Protein AF-A0A502KWU4-F1 (afdb_monomer)

Foldseek 3Di:
DDKDFDDDPVNVVVLVVVLVVVCVVVVNLSVLLSLLVVLQVRQQRMWDQDPVRDTWGKHFPDDSCPPVVLSVVLVVVCVVVVNPSVVVSSVVSNVVRVVRIDTD

Radius of gyration: 15.29 Å; Cα contacts (8 Å, |Δi|>4): 118; chains: 1; bounding box: 34×22×46 Å

Sequence (104 aa):
MRIQADVATIDILGHIILWFILVLITFGIAAFFFPYSFSKFILNRSQVIDEHGNPRQMVCHTDIFGNIGHVIIWMIISILTLGLGYAFYFYKVWNYSLNNTSVE

Structure (mmCIF, N/CA/C/O backbone):
data_AF-A0A502KWU4-F1
#
_entry.id   AF-A0A502KWU4-F1
#
loop_
_atom_site.group_PDB
_atom_site.id
_atom_site.type_symbol
_atom_site.label_atom_id
_atom_site.label_alt_id
_atom_site.label_comp_id
_atom_site.label_asym_id
_atom_site.label_entity_id
_atom_site.label_seq_id
_atom_site.pdbx_PDB_ins_code
_atom_site.Cartn_x
_atom_site.Cartn_y
_atom_site.Cartn_z
_atom_site.occupancy
_atom_site.B_iso_or_equiv
_atom_site.auth_seq_id
_atom_site.auth_comp_id
_atom_site.auth_asym_id
_atom_site.auth_atom_id
_atom_site.pdbx_PDB_model_num
ATOM 1 N N . MET A 1 1 ? 2.782 -8.567 -25.149 1.00 88.00 1 MET A N 1
ATOM 2 C CA . MET A 1 1 ? 3.273 -7.841 -23.952 1.00 88.00 1 MET A CA 1
ATOM 3 C C . MET A 1 1 ? 3.068 -8.696 -22.709 1.00 88.00 1 MET A C 1
ATOM 5 O O . MET A 1 1 ? 2.135 -9.493 -22.692 1.00 88.00 1 MET A O 1
ATOM 9 N N . ARG A 1 2 ? 3.911 -8.550 -21.682 1.00 92.69 2 ARG A N 1
ATOM 10 C CA . ARG A 1 2 ? 3.744 -9.224 -20.377 1.00 92.69 2 ARG A CA 1
ATOM 11 C C . ARG A 1 2 ? 4.145 -8.301 -19.231 1.00 92.69 2 ARG A C 1
ATOM 13 O O . ARG A 1 2 ? 4.977 -7.427 -19.432 1.00 92.69 2 ARG A O 1
ATOM 20 N N . ILE A 1 3 ? 3.598 -8.526 -18.041 1.00 94.38 3 ILE A N 1
ATOM 21 C CA . ILE A 1 3 ? 4.034 -7.842 -16.817 1.00 94.38 3 ILE A CA 1
ATOM 22 C C . ILE A 1 3 ? 5.092 -8.710 -16.138 1.00 94.38 3 ILE A C 1
ATOM 24 O O . ILE A 1 3 ? 4.910 -9.919 -15.995 1.00 94.38 3 ILE A O 1
ATOM 28 N N . GLN A 1 4 ? 6.194 -8.095 -15.730 1.00 94.75 4 GLN A N 1
ATOM 29 C CA . GLN A 1 4 ? 7.238 -8.717 -14.931 1.00 94.75 4 GLN A CA 1
ATOM 30 C C . GLN A 1 4 ? 7.438 -7.882 -13.668 1.00 94.75 4 GLN A C 1
ATOM 32 O O . GLN A 1 4 ? 7.621 -6.675 -13.757 1.00 94.75 4 GLN A O 1
ATOM 37 N N . ALA A 1 5 ? 7.407 -8.521 -12.503 1.00 93.38 5 ALA A N 1
ATOM 38 C CA . ALA A 1 5 ? 7.704 -7.883 -11.226 1.00 93.38 5 ALA A CA 1
ATOM 39 C C . ALA A 1 5 ? 9.050 -8.394 -10.712 1.00 93.38 5 ALA A C 1
ATOM 41 O O . ALA A 1 5 ? 9.268 -9.607 -10.690 1.00 93.38 5 ALA A O 1
ATOM 42 N N . ASP A 1 6 ? 9.930 -7.480 -10.312 1.00 89.94 6 ASP A N 1
ATOM 43 C CA . ASP A 1 6 ? 11.191 -7.813 -9.651 1.00 89.94 6 ASP A CA 1
ATOM 44 C C . ASP A 1 6 ? 11.144 -7.296 -8.214 1.00 89.94 6 ASP A C 1
ATOM 46 O O . ASP A 1 6 ? 11.336 -6.113 -7.931 1.00 89.94 6 ASP A O 1
ATOM 50 N N . VAL A 1 7 ? 10.766 -8.190 -7.302 1.00 93.50 7 VAL A N 1
ATOM 51 C CA . VAL A 1 7 ? 10.581 -7.868 -5.890 1.00 93.50 7 VAL A CA 1
ATOM 52 C C . VAL A 1 7 ? 11.445 -8.814 -5.074 1.00 93.50 7 VAL A C 1
ATOM 54 O O . VAL A 1 7 ? 11.111 -9.986 -4.892 1.00 93.50 7 VAL A O 1
ATOM 57 N N . ALA A 1 8 ? 12.562 -8.299 -4.568 1.00 94.81 8 ALA A N 1
ATOM 58 C CA . ALA A 1 8 ? 13.477 -9.080 -3.755 1.00 94.81 8 ALA A CA 1
ATOM 59 C C . ALA A 1 8 ? 12.821 -9.492 -2.427 1.00 94.81 8 ALA A C 1
ATOM 61 O O . ALA A 1 8 ? 12.167 -8.688 -1.760 1.00 94.81 8 ALA A O 1
ATOM 62 N N . THR A 1 9 ? 13.058 -10.730 -1.984 1.00 95.25 9 THR A N 1
ATOM 63 C CA . THR A 1 9 ? 12.512 -11.256 -0.718 1.00 95.25 9 THR A CA 1
ATOM 64 C C . THR A 1 9 ? 12.875 -10.386 0.487 1.00 95.25 9 THR A C 1
ATOM 66 O O . THR A 1 9 ? 12.075 -10.242 1.409 1.00 95.25 9 THR A O 1
ATOM 69 N N . ILE A 1 10 ? 14.062 -9.770 0.472 1.00 95.81 10 ILE A N 1
ATOM 70 C CA . ILE A 1 10 ? 14.507 -8.866 1.537 1.00 95.81 10 ILE A CA 1
ATOM 71 C C . ILE A 1 10 ? 13.665 -7.585 1.607 1.00 95.81 10 ILE A C 1
ATOM 73 O O . ILE A 1 10 ? 13.332 -7.140 2.705 1.00 95.81 10 ILE A O 1
ATOM 77 N N . ASP A 1 11 ? 13.242 -7.044 0.461 1.00 95.94 11 ASP A N 1
ATOM 78 C CA . ASP A 1 11 ? 12.376 -5.865 0.409 1.00 95.94 11 ASP A CA 1
ATOM 79 C C . ASP A 1 11 ? 10.978 -6.202 0.931 1.00 95.94 11 ASP A C 1
ATOM 81 O O . ASP A 1 11 ? 10.384 -5.417 1.669 1.00 95.94 11 ASP A O 1
ATOM 85 N N . ILE A 1 12 ? 10.467 -7.392 0.586 1.00 96.19 12 ILE A N 1
A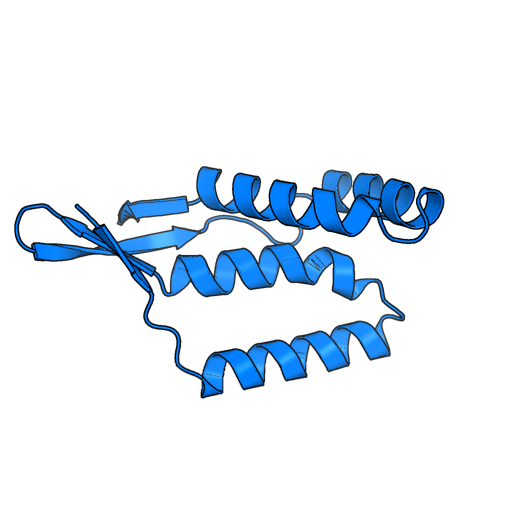TOM 86 C CA . ILE A 1 12 ? 9.187 -7.903 1.096 1.00 96.19 12 ILE A CA 1
ATOM 87 C C . ILE A 1 12 ? 9.248 -8.014 2.619 1.00 96.19 12 ILE A C 1
ATOM 89 O O . ILE A 1 12 ? 8.354 -7.526 3.310 1.00 96.19 12 ILE A O 1
ATOM 93 N N . LEU A 1 13 ? 10.313 -8.622 3.148 1.00 97.06 13 LEU A N 1
ATOM 94 C CA . LEU A 1 13 ? 10.499 -8.794 4.585 1.00 97.06 13 LEU A CA 1
ATOM 95 C C . LEU A 1 13 ? 10.570 -7.443 5.306 1.00 97.06 13 LEU A C 1
ATOM 97 O O . LEU A 1 13 ? 9.859 -7.240 6.289 1.00 97.06 13 LEU A O 1
ATOM 101 N N . GLY A 1 14 ? 11.372 -6.504 4.795 1.00 97.25 14 GLY A N 1
ATOM 102 C CA . GLY A 1 14 ? 11.465 -5.153 5.350 1.00 97.25 14 GLY A CA 1
ATOM 103 C C . GLY A 1 14 ? 10.117 -4.430 5.344 1.00 97.25 14 GLY A C 1
ATOM 104 O O . GLY A 1 14 ? 9.733 -3.825 6.345 1.00 97.25 14 GLY A O 1
ATOM 105 N N . HIS A 1 15 ? 9.358 -4.552 4.252 1.00 96.88 15 HIS A N 1
ATOM 106 C CA . HIS A 1 15 ? 8.032 -3.954 4.128 1.00 96.88 15 HIS A CA 1
ATOM 107 C C . HIS A 1 15 ? 7.028 -4.549 5.128 1.00 96.88 15 HIS A C 1
ATOM 109 O O . HIS A 1 15 ? 6.313 -3.803 5.796 1.00 96.88 15 HIS A O 1
ATOM 115 N N . ILE A 1 16 ? 7.001 -5.877 5.281 1.00 96.69 16 ILE A N 1
ATOM 116 C CA . ILE A 1 16 ? 6.122 -6.566 6.238 1.00 96.69 16 ILE A CA 1
ATOM 117 C C . ILE A 1 16 ? 6.472 -6.179 7.676 1.00 96.69 16 ILE A C 1
ATOM 119 O O . ILE A 1 16 ? 5.570 -5.852 8.442 1.00 96.69 16 ILE A O 1
ATOM 123 N N . ILE A 1 17 ? 7.758 -6.177 8.045 1.00 98.00 17 ILE A N 1
ATOM 124 C CA . ILE A 1 17 ? 8.199 -5.812 9.400 1.00 98.00 17 ILE A CA 1
ATOM 125 C C . ILE A 1 17 ? 7.802 -4.369 9.723 1.00 98.00 17 ILE A C 1
ATOM 127 O O . ILE A 1 17 ? 7.229 -4.114 10.782 1.00 98.00 17 ILE A O 1
ATOM 131 N N . LEU A 1 18 ? 8.058 -3.432 8.803 1.00 97.56 18 LEU A N 1
ATOM 132 C CA . LEU A 1 18 ? 7.689 -2.028 8.973 1.00 97.56 18 LEU A CA 1
ATOM 133 C C . LEU A 1 18 ? 6.184 -1.878 9.224 1.00 97.56 18 LEU A C 1
ATOM 135 O O . LEU A 1 18 ? 5.775 -1.247 10.198 1.00 97.56 18 LEU A O 1
ATOM 139 N N . TRP A 1 19 ? 5.357 -2.479 8.368 1.00 97.19 19 TRP A N 1
ATOM 140 C CA . TRP A 1 19 ? 3.906 -2.371 8.490 1.00 97.19 19 TRP A CA 1
ATOM 141 C C . TRP A 1 19 ? 3.354 -3.100 9.707 1.00 97.19 19 TRP A C 1
ATOM 143 O O . TRP A 1 19 ? 2.421 -2.602 10.330 1.00 97.19 19 TRP A O 1
ATOM 153 N N . PHE A 1 20 ? 3.950 -4.222 10.102 1.00 97.38 20 PHE A N 1
ATOM 154 C CA . PHE A 1 20 ? 3.593 -4.908 11.337 1.00 97.38 20 PHE A CA 1
ATOM 155 C C . PHE A 1 20 ? 3.816 -4.009 12.561 1.00 97.38 20 PHE A C 1
ATOM 157 O O . PHE A 1 20 ? 2.912 -3.852 13.380 1.00 97.38 20 PHE A O 1
ATOM 164 N N . ILE A 1 21 ? 4.972 -3.341 12.649 1.00 98.25 21 ILE A N 1
ATOM 165 C CA . ILE A 1 21 ? 5.257 -2.377 13.724 1.00 98.25 21 ILE A CA 1
ATOM 166 C C . ILE A 1 21 ? 4.249 -1.221 13.693 1.00 98.25 21 ILE A C 1
ATOM 168 O O . ILE A 1 21 ? 3.685 -0.879 14.731 1.00 98.25 21 ILE A O 1
ATOM 172 N N . LEU A 1 22 ? 3.970 -0.652 12.513 1.00 97.50 22 LEU A N 1
ATOM 173 C CA . LEU A 1 22 ? 2.982 0.423 12.359 1.00 97.50 22 LEU A CA 1
ATOM 174 C C . LEU A 1 22 ? 1.584 -0.002 12.829 1.00 97.50 22 LEU A C 1
ATOM 176 O O . LEU A 1 22 ? 0.898 0.757 13.511 1.00 97.50 22 LEU A O 1
ATOM 180 N N . VAL A 1 23 ? 1.157 -1.221 12.501 1.00 97.06 23 VAL A N 1
ATOM 181 C CA . VAL A 1 23 ? -0.122 -1.788 12.948 1.00 97.06 23 VAL A CA 1
ATOM 182 C C . VAL A 1 23 ? -0.171 -1.899 14.469 1.00 97.06 23 VAL A C 1
ATOM 184 O O . VAL A 1 23 ? -1.177 -1.510 15.061 1.00 97.06 23 VAL A O 1
ATOM 187 N N . LEU A 1 24 ? 0.908 -2.357 15.108 1.00 97.44 24 LEU A N 1
ATOM 188 C CA . LEU A 1 24 ? 0.972 -2.470 16.566 1.00 97.44 24 LEU A CA 1
ATOM 189 C C . LEU A 1 24 ? 0.892 -1.104 17.259 1.00 97.44 24 LEU A C 1
ATOM 191 O O . LEU A 1 24 ? 0.061 -0.926 18.146 1.00 97.44 24 LEU A O 1
ATOM 195 N N . ILE A 1 25 ? 1.702 -0.125 16.841 1.00 98.00 25 ILE A N 1
ATOM 196 C CA . ILE A 1 25 ? 1.741 1.195 17.500 1.00 98.00 25 ILE A CA 1
ATOM 197 C C . ILE A 1 25 ? 0.464 2.016 17.271 1.00 98.00 25 ILE A C 1
ATOM 199 O O . ILE A 1 25 ? 0.145 2.893 18.067 1.00 98.00 25 ILE A O 1
ATOM 203 N N . THR A 1 26 ? -0.268 1.745 16.185 1.00 96.50 26 THR A N 1
ATOM 204 C CA . THR A 1 26 ? -1.525 2.435 15.847 1.00 96.50 26 THR A CA 1
ATOM 205 C C . THR A 1 26 ? -2.775 1.653 16.257 1.00 96.50 26 THR A C 1
ATOM 207 O O . THR A 1 26 ? -3.878 2.038 15.871 1.00 96.50 26 THR A O 1
ATOM 210 N N . PHE A 1 27 ? -2.628 0.552 17.004 1.00 94.81 27 PHE A N 1
ATOM 211 C CA . PHE A 1 27 ? -3.735 -0.322 17.416 1.00 94.81 27 PHE A CA 1
ATOM 212 C C . PHE A 1 27 ? -4.629 -0.774 16.246 1.00 94.81 27 PHE A C 1
ATOM 214 O O . PHE A 1 27 ? -5.854 -0.779 16.335 1.00 94.81 27 PHE A O 1
ATOM 221 N N . GLY A 1 28 ? -4.017 -1.144 15.120 1.00 91.81 28 GLY A N 1
ATOM 222 C CA . GLY A 1 28 ? -4.729 -1.660 13.949 1.00 91.81 28 GLY A CA 1
ATOM 223 C C . GLY A 1 28 ? -5.129 -0.615 12.909 1.00 91.81 28 GLY A C 1
ATOM 224 O O . GLY A 1 28 ? -5.446 -0.994 11.785 1.00 91.81 28 GLY A O 1
ATOM 225 N N . ILE A 1 29 ? -5.058 0.687 13.205 1.00 92.38 29 ILE A N 1
ATOM 226 C CA . ILE A 1 29 ? -5.458 1.734 12.245 1.00 92.38 29 ILE A CA 1
ATOM 227 C C . ILE A 1 29 ? -4.584 1.688 10.981 1.00 92.38 29 ILE A C 1
ATOM 229 O O . ILE A 1 29 ? -5.105 1.763 9.867 1.00 92.38 29 ILE A O 1
ATOM 233 N N . ALA A 1 30 ? -3.269 1.481 11.125 1.00 94.19 30 ALA A N 1
ATOM 234 C CA . ALA A 1 30 ? -2.356 1.356 9.987 1.00 94.19 30 ALA A CA 1
ATOM 235 C C . ALA A 1 30 ? -2.697 0.170 9.064 1.00 94.19 30 ALA A C 1
ATOM 237 O O . ALA A 1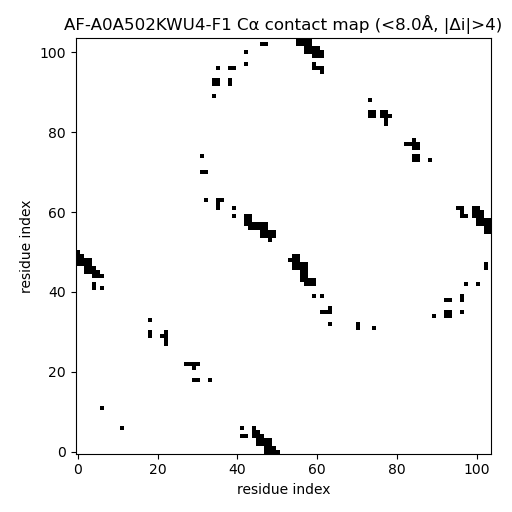 30 ? -2.367 0.213 7.880 1.00 94.19 30 ALA A O 1
ATOM 238 N N . ALA A 1 31 ? -3.413 -0.852 9.549 1.00 94.56 31 ALA A N 1
ATOM 239 C CA . ALA A 1 31 ? -3.797 -1.996 8.723 1.00 94.56 31 ALA A CA 1
ATOM 240 C C . ALA A 1 31 ? -4.678 -1.569 7.543 1.00 94.56 31 ALA A C 1
ATOM 242 O O . ALA A 1 31 ? -4.604 -2.162 6.476 1.00 94.56 31 ALA A O 1
ATOM 243 N N . PHE A 1 32 ? -5.452 -0.490 7.676 1.00 94.12 32 PHE A N 1
ATOM 244 C CA . PHE A 1 32 ? -6.269 0.014 6.574 1.00 94.12 32 PHE A CA 1
ATOM 245 C C . PHE A 1 32 ? -5.463 0.774 5.515 1.00 94.12 32 PHE A C 1
ATOM 247 O O . 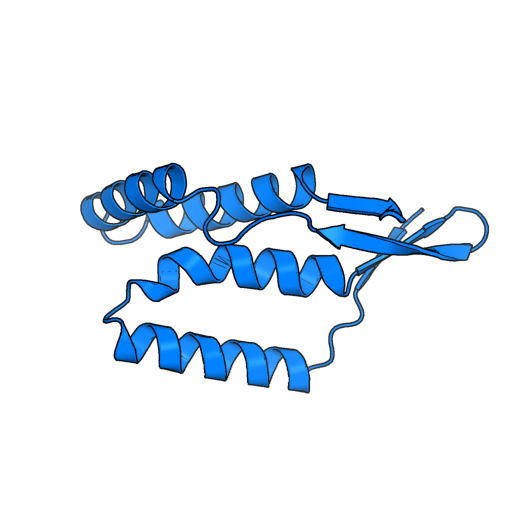PHE A 1 32 ? -5.910 0.887 4.378 1.00 94.12 32 PHE A O 1
ATOM 254 N N . PHE A 1 33 ? -4.261 1.247 5.835 1.00 93.88 33 PHE A N 1
ATOM 255 C CA . PHE A 1 33 ? -3.370 1.900 4.870 1.00 93.88 33 PHE A CA 1
ATOM 256 C C . PHE A 1 33 ? -2.409 0.910 4.202 1.00 93.88 33 PHE A C 1
ATOM 258 O O . PHE A 1 33 ? -1.923 1.166 3.097 1.00 93.88 33 PHE A O 1
ATOM 265 N N . PHE A 1 34 ? -2.184 -0.249 4.827 1.00 94.94 34 PHE A N 1
ATOM 266 C CA . PHE A 1 34 ? -1.317 -1.297 4.300 1.00 94.94 34 PHE A CA 1
ATOM 267 C C . PHE A 1 34 ? -1.672 -1.731 2.864 1.00 94.94 34 PHE A C 1
ATOM 269 O O . PHE A 1 34 ? -0.756 -1.751 2.046 1.00 94.94 34 PHE A O 1
ATOM 276 N N . PRO A 1 35 ? -2.942 -1.995 2.479 1.00 95.12 35 PRO A N 1
ATOM 277 C CA . PRO A 1 35 ? -3.273 -2.405 1.112 1.00 95.12 35 PRO A CA 1
ATOM 278 C C . PRO A 1 35 ? -2.841 -1.395 0.044 1.00 95.12 35 PRO A C 1
ATOM 280 O O . PRO A 1 35 ? -2.415 -1.797 -1.038 1.00 95.12 35 PRO A O 1
ATOM 283 N N . TYR A 1 36 ? -2.891 -0.092 0.343 1.00 94.62 36 TYR A N 1
ATOM 284 C CA . TYR A 1 36 ? -2.420 0.948 -0.576 1.00 94.62 36 TYR A CA 1
ATOM 285 C C . TYR A 1 36 ? -0.904 0.905 -0.728 1.00 94.62 36 TYR A C 1
ATOM 287 O O . TYR A 1 36 ? -0.385 0.947 -1.843 1.00 94.62 36 TYR A O 1
ATOM 295 N N . SER A 1 37 ? -0.194 0.792 0.396 1.00 94.75 37 SER A N 1
ATOM 296 C CA . SER A 1 37 ? 1.263 0.699 0.396 1.00 94.75 37 SER A CA 1
ATOM 297 C C . SER A 1 37 ? 1.750 -0.564 -0.301 1.00 94.75 37 SER A C 1
ATOM 299 O O . SER A 1 37 ? 2.619 -0.473 -1.161 1.00 94.75 37 SER A O 1
ATOM 301 N N . PHE A 1 38 ? 1.121 -1.704 -0.013 1.00 95.62 38 PHE A N 1
ATOM 302 C CA . PHE A 1 38 ? 1.366 -2.981 -0.669 1.00 95.62 38 PHE A CA 1
ATOM 303 C C . PHE A 1 38 ? 1.154 -2.882 -2.183 1.00 95.62 38 PHE A C 1
ATOM 305 O O . PHE A 1 38 ? 2.047 -3.224 -2.956 1.00 95.62 38 PHE A O 1
ATOM 312 N N . SER A 1 39 ? 0.001 -2.359 -2.615 1.00 95.38 39 SER A N 1
ATOM 313 C CA . SER A 1 39 ? -0.322 -2.239 -4.041 1.00 95.38 39 SER A CA 1
ATOM 314 C C . SER A 1 39 ? 0.705 -1.371 -4.762 1.00 95.38 39 SER A C 1
ATOM 316 O O . SER A 1 39 ? 1.289 -1.787 -5.760 1.00 95.38 39 SER A O 1
ATOM 318 N N . LYS A 1 40 ? 1.005 -0.192 -4.209 1.00 95.06 40 LYS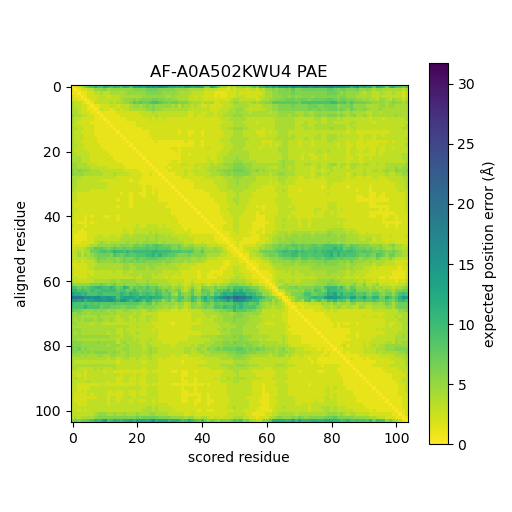 A N 1
ATOM 319 C CA . LYS A 1 40 ? 2.011 0.721 -4.758 1.00 95.06 40 LYS A CA 1
ATOM 320 C C . LYS A 1 40 ? 3.416 0.113 -4.756 1.00 95.06 40 LYS A C 1
ATOM 322 O O . LYS A 1 40 ? 4.153 0.295 -5.718 1.00 95.06 40 LYS A O 1
ATOM 327 N N . PHE A 1 41 ? 3.784 -0.623 -3.709 1.00 95.62 41 PHE A N 1
ATOM 328 C CA . PHE A 1 41 ? 5.088 -1.270 -3.566 1.00 95.62 41 PHE A CA 1
ATOM 329 C C . PHE A 1 41 ? 5.347 -2.310 -4.663 1.00 95.62 41 PHE A C 1
ATOM 331 O O . PHE A 1 41 ? 6.449 -2.326 -5.217 1.00 95.62 41 PHE A O 1
ATOM 338 N N . ILE A 1 42 ? 4.344 -3.136 -4.986 1.00 96.25 42 ILE A N 1
ATOM 339 C CA . ILE A 1 42 ? 4.430 -4.141 -6.053 1.00 96.25 42 ILE A CA 1
ATOM 340 C C . ILE A 1 42 ? 4.393 -3.477 -7.432 1.00 96.25 42 ILE A C 1
ATOM 342 O O . ILE A 1 42 ? 5.238 -3.770 -8.277 1.00 96.25 42 ILE A O 1
ATOM 346 N N . LEU A 1 43 ? 3.448 -2.559 -7.659 1.00 96.06 43 LEU A N 1
ATOM 347 C CA . LEU A 1 43 ? 3.274 -1.908 -8.960 1.00 96.06 43 LEU A CA 1
ATOM 348 C C . LEU A 1 43 ? 4.508 -1.089 -9.350 1.00 96.06 43 LEU A C 1
ATOM 350 O O . LEU A 1 43 ? 4.994 -1.237 -10.460 1.00 96.06 43 LEU A O 1
ATOM 354 N N . ASN A 1 44 ? 5.099 -0.336 -8.420 1.00 95.62 44 ASN A N 1
ATOM 355 C CA . ASN A 1 44 ? 6.316 0.442 -8.685 1.00 95.62 44 ASN A CA 1
ATOM 356 C C . ASN A 1 44 ? 7.584 -0.410 -8.870 1.00 95.62 44 ASN A C 1
ATOM 358 O O . ASN A 1 44 ? 8.630 0.136 -9.197 1.00 95.62 44 ASN A O 1
ATOM 362 N N . ARG A 1 45 ? 7.523 -1.724 -8.631 1.00 95.56 45 ARG A N 1
ATOM 363 C CA . ARG A 1 45 ? 8.593 -2.698 -8.929 1.00 95.56 45 ARG A CA 1
ATOM 364 C C . ARG A 1 45 ? 8.224 -3.618 -10.094 1.00 95.56 45 ARG A C 1
ATOM 366 O O . ARG A 1 45 ? 8.877 -4.633 -10.335 1.00 95.56 45 ARG A O 1
ATOM 373 N N . SER A 1 46 ? 7.146 -3.281 -10.792 1.00 96.38 46 SER A N 1
ATOM 374 C CA . SER A 1 46 ? 6.673 -3.998 -11.963 1.00 96.38 46 SER A CA 1
ATOM 375 C C . SER A 1 46 ? 6.988 -3.206 -13.225 1.00 96.38 46 SER A C 1
ATOM 377 O O . SER A 1 46 ? 6.999 -1.978 -13.238 1.00 96.38 46 SER A O 1
ATOM 379 N N . GLN A 1 47 ? 7.237 -3.937 -14.300 1.00 96.38 47 GLN A N 1
ATOM 380 C CA . GLN A 1 47 ? 7.521 -3.414 -15.626 1.00 96.38 47 GLN A CA 1
ATOM 381 C C . GLN A 1 47 ? 6.682 -4.167 -16.656 1.00 96.38 47 GLN A C 1
ATOM 383 O O . GLN A 1 47 ? 6.440 -5.373 -16.536 1.00 96.38 47 GLN A O 1
ATOM 388 N N . VAL A 1 48 ? 6.239 -3.454 -17.684 1.00 96.19 48 VAL A N 1
ATOM 389 C CA . VAL A 1 48 ? 5.601 -4.033 -18.861 1.00 96.19 48 VAL A CA 1
ATOM 390 C C . VAL A 1 48 ? 6.677 -4.268 -19.908 1.00 96.19 48 VAL A C 1
ATOM 392 O O . VAL A 1 48 ? 7.346 -3.338 -20.344 1.00 96.19 48 VAL A O 1
ATOM 395 N N . ILE A 1 49 ? 6.834 -5.519 -20.323 1.00 95.75 49 ILE A N 1
ATOM 396 C CA . ILE A 1 49 ? 7.690 -5.891 -21.445 1.00 95.75 49 ILE A CA 1
ATOM 397 C C . ILE A 1 49 ? 6.850 -5.785 -22.717 1.00 95.75 49 ILE A C 1
ATOM 399 O O . ILE A 1 49 ? 5.842 -6.497 -22.861 1.00 95.75 49 ILE A O 1
ATOM 403 N N . ASP A 1 50 ? 7.241 -4.876 -23.610 1.00 92.94 50 ASP A N 1
ATOM 404 C CA . ASP A 1 50 ? 6.558 -4.654 -24.881 1.00 92.94 50 ASP A CA 1
ATOM 405 C C . ASP A 1 50 ? 6.759 -5.829 -25.865 1.00 92.94 50 ASP A C 1
ATOM 407 O O . ASP A 1 50 ? 7.362 -6.855 -25.544 1.00 92.94 50 ASP A O 1
ATOM 411 N N . GLU A 1 51 ? 6.191 -5.728 -27.065 1.00 92.00 51 GLU A N 1
ATOM 412 C CA . GLU A 1 51 ? 6.312 -6.778 -28.091 1.00 92.00 51 GLU A CA 1
ATOM 413 C C . GLU A 1 51 ? 7.724 -6.900 -28.682 1.00 92.00 51 GLU A C 1
ATOM 415 O O . GLU A 1 51 ? 8.073 -7.948 -29.219 1.00 92.00 51 GLU A O 1
ATOM 420 N N . HIS A 1 52 ? 8.547 -5.862 -28.533 1.00 91.81 52 HIS A N 1
ATOM 421 C CA . HIS A 1 52 ? 9.939 -5.817 -28.976 1.00 91.81 52 HIS A CA 1
ATOM 422 C C . HIS A 1 52 ? 10.912 -6.236 -27.860 1.00 91.81 52 HIS A C 1
ATOM 424 O O . HIS A 1 52 ? 12.120 -6.280 -28.081 1.00 91.81 52 HIS A O 1
ATOM 430 N N . GLY A 1 53 ? 10.399 -6.560 -26.668 1.00 90.75 53 GLY A N 1
ATOM 431 C CA . GLY A 1 53 ? 11.189 -6.945 -25.504 1.00 90.75 53 GLY A CA 1
ATOM 432 C C . GLY A 1 53 ? 11.719 -5.772 -24.676 1.00 90.75 53 GLY A C 1
ATOM 433 O O . GLY A 1 53 ? 12.459 -6.014 -23.724 1.00 90.75 53 GLY A O 1
ATOM 434 N N . ASN A 1 54 ? 11.348 -4.526 -24.987 1.00 93.00 54 ASN A N 1
ATOM 435 C CA . ASN A 1 54 ? 11.795 -3.373 -24.210 1.00 93.00 54 ASN A CA 1
ATOM 436 C C . ASN A 1 54 ? 10.996 -3.268 -22.902 1.00 93.00 54 ASN A C 1
ATOM 438 O O . ASN A 1 54 ? 9.759 -3.354 -22.930 1.00 93.00 54 ASN A O 1
ATOM 442 N N . PRO A 1 55 ? 11.672 -3.058 -21.761 1.00 93.88 55 PRO A N 1
ATOM 443 C CA . PRO A 1 55 ? 11.004 -2.810 -20.496 1.00 93.88 55 PRO A CA 1
ATOM 444 C C . PRO A 1 55 ? 10.460 -1.381 -20.429 1.00 93.88 55 PRO A C 1
ATOM 446 O O . PRO A 1 55 ? 11.151 -0.428 -20.785 1.00 93.88 55 PRO A O 1
ATOM 449 N N . ARG A 1 56 ? 9.230 -1.238 -19.932 1.00 94.19 56 ARG A N 1
ATOM 450 C CA . ARG A 1 56 ? 8.616 0.042 -19.559 1.00 94.19 56 ARG A CA 1
ATOM 451 C C . ARG A 1 56 ? 8.143 -0.006 -18.118 1.00 94.19 56 ARG A C 1
ATOM 453 O O . ARG A 1 56 ? 7.490 -0.971 -17.714 1.00 94.19 56 ARG A O 1
ATOM 460 N N . GLN A 1 57 ? 8.480 1.005 -17.339 1.00 94.69 57 GLN A N 1
ATOM 461 C CA . GLN A 1 57 ? 8.269 1.007 -15.902 1.00 94.69 57 GLN A CA 1
ATOM 462 C C . GLN A 1 57 ? 6.801 1.283 -15.572 1.00 94.69 57 GLN A C 1
ATOM 464 O O . GLN A 1 57 ? 6.178 2.160 -16.161 1.00 94.69 57 GLN A O 1
ATOM 469 N N . MET A 1 58 ? 6.233 0.561 -14.605 1.00 95.69 58 MET A N 1
ATOM 470 C CA . MET A 1 58 ? 4.921 0.914 -14.062 1.00 95.69 58 MET A CA 1
ATOM 471 C C . MET A 1 58 ? 5.086 1.946 -12.940 1.00 95.69 58 MET A C 1
ATOM 473 O O . MET A 1 58 ? 5.880 1.751 -12.016 1.00 95.69 58 MET A O 1
ATOM 477 N N . VAL A 1 59 ? 4.315 3.033 -13.004 1.00 95.69 59 VAL A N 1
ATOM 478 C CA . VAL A 1 59 ? 4.329 4.112 -12.007 1.00 95.69 59 VAL A CA 1
ATOM 479 C C . VAL A 1 59 ? 2.933 4.286 -11.419 1.00 95.69 59 VAL A C 1
ATOM 481 O O . VAL A 1 59 ? 2.000 4.783 -12.052 1.00 95.69 59 VAL A O 1
ATOM 484 N N . CYS A 1 60 ? 2.772 3.850 -10.171 1.00 94.81 60 CYS A N 1
ATOM 485 C CA . CYS A 1 60 ? 1.526 3.959 -9.430 1.00 94.81 60 CYS A CA 1
ATOM 486 C C . CYS A 1 60 ? 1.421 5.329 -8.747 1.00 94.81 60 CYS A C 1
ATOM 488 O O . CYS A 1 60 ? 2.140 5.646 -7.794 1.00 94.81 60 CYS A O 1
ATOM 490 N N . HIS A 1 61 ? 0.451 6.116 -9.205 1.00 93.12 61 HIS A N 1
ATOM 491 C CA . HIS A 1 61 ? 0.149 7.469 -8.741 1.00 93.12 61 HIS A CA 1
ATOM 492 C C . HIS A 1 61 ? -0.784 7.490 -7.529 1.00 93.12 61 HIS A C 1
ATOM 494 O O . HIS A 1 61 ? -1.186 8.552 -7.061 1.00 93.12 61 HIS A O 1
ATOM 500 N N . THR A 1 62 ? -1.123 6.317 -6.991 1.00 89.94 62 THR A N 1
ATOM 501 C CA . THR A 1 62 ? -1.980 6.220 -5.813 1.00 89.94 62 THR A CA 1
ATOM 502 C C . THR A 1 62 ? -1.344 6.945 -4.634 1.00 89.94 62 THR A C 1
ATOM 504 O O . THR A 1 62 ? -0.219 6.632 -4.223 1.00 89.94 62 THR A O 1
ATOM 507 N N . ASP A 1 63 ? -2.086 7.893 -4.076 1.00 85.31 63 ASP A N 1
ATOM 508 C CA . ASP A 1 63 ? -1.779 8.484 -2.787 1.00 85.31 63 ASP A CA 1
ATOM 509 C C . ASP A 1 63 ? -2.436 7.657 -1.677 1.00 85.31 63 ASP A C 1
ATOM 511 O O . ASP A 1 63 ? -3.635 7.381 -1.699 1.00 85.31 63 ASP A O 1
ATOM 515 N N . ILE A 1 64 ? -1.623 7.262 -0.699 1.00 75.94 64 ILE A N 1
ATOM 516 C CA . ILE A 1 64 ? -2.038 6.472 0.462 1.00 75.94 64 ILE A CA 1
ATOM 517 C C . ILE A 1 64 ? -3.030 7.275 1.323 1.00 75.94 64 ILE A C 1
ATOM 519 O O . ILE A 1 64 ? -3.907 6.686 1.955 1.00 75.94 64 ILE A O 1
ATOM 523 N N . PHE A 1 65 ? -2.932 8.610 1.315 1.00 74.88 65 PHE A N 1
ATOM 524 C CA . PHE A 1 65 ? -3.802 9.502 2.090 1.00 74.88 65 PHE A CA 1
ATOM 525 C C . PHE A 1 65 ? -4.898 10.173 1.258 1.00 74.88 65 PHE A C 1
ATOM 527 O O . PHE A 1 65 ? -5.923 10.578 1.810 1.00 74.88 65 PHE A O 1
ATOM 534 N N . GLY A 1 66 ? -4.731 10.235 -0.064 1.00 67.31 66 GLY A N 1
ATOM 535 C CA . GLY A 1 66 ? -5.661 10.902 -0.978 1.00 67.31 66 GLY A CA 1
ATOM 536 C C . GLY A 1 66 ? -7.069 10.302 -1.000 1.00 67.31 66 GLY A C 1
ATOM 537 O O . GLY A 1 66 ? -8.004 10.959 -1.451 1.00 67.31 66 GLY A O 1
ATOM 538 N N . ASN A 1 67 ? -7.254 9.085 -0.474 1.00 78.50 67 ASN A N 1
ATOM 539 C CA . ASN A 1 67 ? -8.551 8.410 -0.433 1.00 78.50 67 ASN A CA 1
ATOM 540 C C . ASN A 1 67 ? -9.035 8.085 0.992 1.00 78.50 67 ASN A C 1
ATOM 542 O O . ASN A 1 67 ? -9.574 7.008 1.266 1.00 78.50 67 ASN A O 1
ATOM 546 N N . ILE A 1 68 ? -8.852 9.031 1.918 1.00 85.38 68 ILE A N 1
ATOM 547 C CA . ILE A 1 68 ? -9.215 8.857 3.331 1.00 85.38 68 ILE A CA 1
ATOM 548 C C . ILE A 1 68 ? -10.708 8.558 3.543 1.00 85.38 68 ILE A C 1
ATOM 550 O O . ILE A 1 68 ? -11.062 7.769 4.414 1.00 85.38 68 ILE A O 1
ATOM 554 N N . GLY A 1 69 ? -11.591 9.107 2.701 1.00 86.56 69 GLY A N 1
ATOM 555 C CA . GLY A 1 69 ? -13.023 8.801 2.743 1.00 86.56 69 GLY A CA 1
ATOM 556 C C . GLY A 1 69 ? -13.313 7.323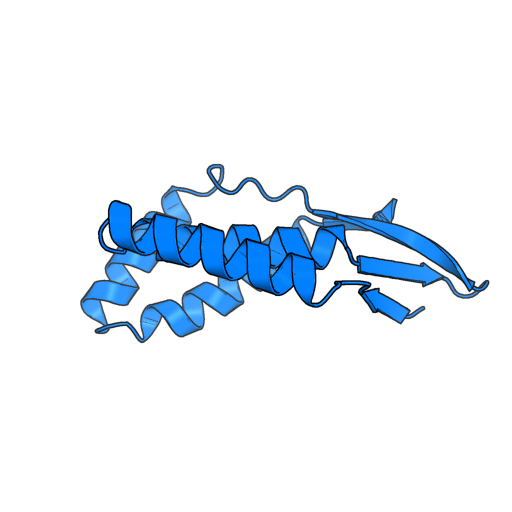 2.463 1.00 86.56 69 GLY A C 1
ATOM 557 O O . GLY A 1 69 ? -14.087 6.696 3.184 1.00 86.56 69 GLY A O 1
ATOM 558 N N . HIS A 1 70 ? -12.639 6.732 1.471 1.00 89.81 70 HIS A N 1
ATOM 55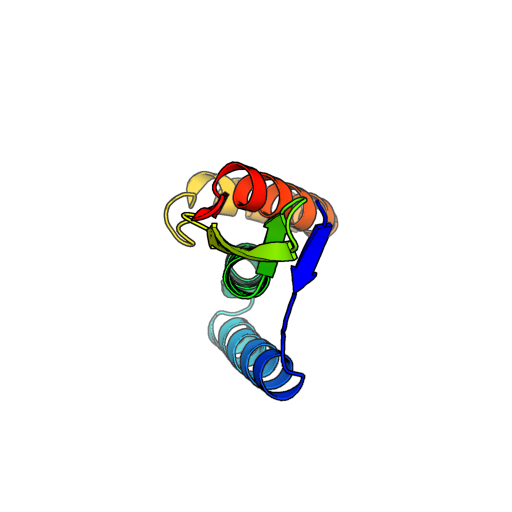9 C CA . HIS A 1 70 ? -12.760 5.303 1.176 1.00 89.81 70 HIS A CA 1
ATOM 560 C C . HIS A 1 70 ? -12.245 4.440 2.330 1.00 89.81 70 HIS A C 1
ATOM 562 O O . HIS A 1 70 ? -12.911 3.480 2.712 1.00 89.81 70 HIS A O 1
ATOM 568 N N . VAL A 1 71 ? -11.101 4.811 2.918 1.00 92.00 71 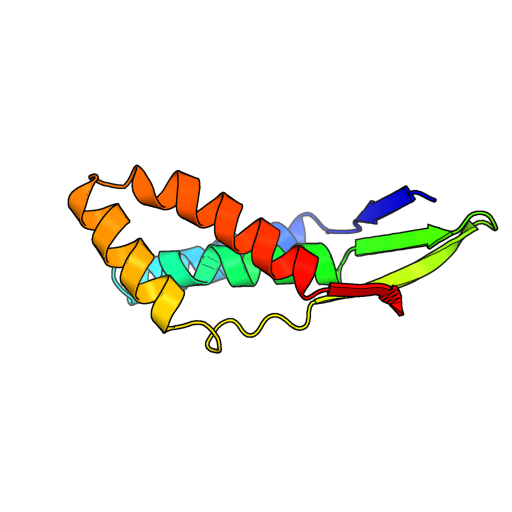VAL A N 1
ATOM 569 C CA . VAL A 1 71 ? -10.529 4.135 4.094 1.00 92.00 71 VAL A CA 1
ATOM 570 C C . VAL A 1 71 ? -11.533 4.101 5.247 1.00 92.00 71 VAL A C 1
ATOM 572 O O . VAL A 1 71 ? -11.804 3.033 5.790 1.00 92.00 71 VAL A O 1
ATOM 575 N N . ILE A 1 72 ? -12.121 5.249 5.595 1.00 93.12 72 ILE A N 1
ATOM 576 C CA . ILE A 1 72 ? -13.061 5.372 6.720 1.00 93.12 72 ILE A CA 1
ATOM 577 C C . ILE A 1 72 ? -14.309 4.512 6.493 1.00 93.12 72 ILE A C 1
ATOM 579 O O . ILE A 1 72 ? -14.727 3.783 7.392 1.00 93.12 72 ILE A O 1
ATOM 583 N N . ILE A 1 73 ? -14.887 4.546 5.288 1.00 94.62 73 ILE A N 1
ATOM 584 C CA . ILE A 1 73 ? -16.076 3.744 4.959 1.00 94.62 73 ILE A CA 1
ATOM 585 C C . ILE A 1 73 ? -15.779 2.252 5.134 1.00 94.62 73 ILE A C 1
ATOM 587 O O . ILE A 1 73 ? -16.535 1.536 5.793 1.00 94.62 73 ILE A O 1
ATOM 591 N N . TRP A 1 74 ? -14.661 1.775 4.587 1.00 94.62 74 TRP A N 1
ATOM 592 C CA . TRP A 1 74 ? -14.293 0.365 4.695 1.00 94.62 74 TRP A CA 1
ATOM 593 C C . TRP A 1 74 ? -13.857 -0.044 6.094 1.00 94.62 74 TRP A C 1
ATOM 595 O O . TRP A 1 74 ? -14.070 -1.195 6.470 1.00 94.62 74 TRP A O 1
ATOM 605 N N . MET A 1 75 ? -13.317 0.878 6.887 1.00 93.88 75 MET A N 1
ATOM 606 C CA . MET A 1 75 ? -13.052 0.657 8.304 1.00 93.88 75 MET A CA 1
ATOM 607 C C . MET A 1 75 ? -14.347 0.376 9.064 1.00 93.88 75 MET A C 1
ATOM 609 O O . MET A 1 75 ? -14.434 -0.641 9.749 1.00 93.88 75 MET A O 1
ATOM 613 N N . ILE A 1 76 ? -15.379 1.200 8.871 1.00 95.56 76 ILE A N 1
ATOM 614 C CA . ILE A 1 76 ? -16.695 0.992 9.490 1.00 95.56 76 ILE A CA 1
ATOM 615 C C . ILE A 1 76 ? -17.287 -0.350 9.048 1.00 95.56 76 ILE A C 1
ATOM 617 O O . ILE A 1 76 ? -17.680 -1.150 9.894 1.00 95.56 76 ILE A O 1
ATOM 621 N N . ILE A 1 77 ? -17.299 -0.641 7.742 1.00 96.06 77 ILE A N 1
ATOM 622 C CA . ILE A 1 77 ? -17.813 -1.918 7.217 1.00 96.06 77 ILE A CA 1
ATOM 623 C C . ILE A 1 77 ? -17.046 -3.094 7.823 1.00 96.06 77 ILE A C 1
ATOM 625 O O . ILE A 1 77 ? -17.656 -4.071 8.250 1.00 96.06 77 ILE A O 1
ATOM 629 N N . SER A 1 78 ? -15.718 -3.014 7.891 1.00 95.44 78 SER A N 1
ATOM 630 C CA . SER A 1 78 ? -14.885 -4.078 8.456 1.00 95.44 78 SER A CA 1
ATOM 631 C C . SER A 1 78 ? -15.198 -4.300 9.931 1.00 95.44 78 SER A C 1
ATOM 633 O O . SER A 1 78 ? -15.345 -5.443 10.337 1.00 95.44 78 SER A O 1
ATOM 635 N N . ILE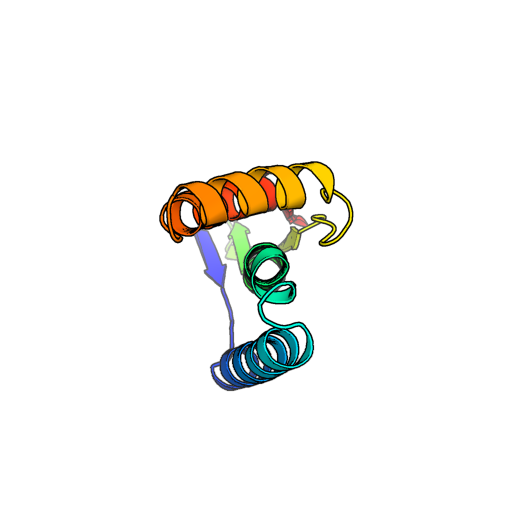 A 1 79 ? -15.384 -3.242 10.722 1.00 94.38 79 ILE A N 1
ATOM 636 C CA . ILE A 1 79 ? -15.776 -3.364 12.134 1.00 94.38 79 ILE A CA 1
ATOM 637 C C . ILE A 1 79 ? -17.161 -4.015 12.259 1.00 94.38 79 ILE A C 1
ATOM 639 O O . ILE A 1 79 ? -17.314 -4.991 12.992 1.00 94.38 79 ILE A O 1
ATOM 643 N N . LEU A 1 80 ? -18.154 -3.533 11.503 1.00 96.81 80 LEU A N 1
ATOM 644 C CA . LEU A 1 80 ? -19.527 -4.057 11.531 1.00 96.81 80 LEU A CA 1
ATOM 645 C C . LEU A 1 80 ? -19.623 -5.520 11.081 1.00 96.81 80 LEU A C 1
ATOM 647 O O . LEU A 1 80 ? -20.515 -6.246 11.507 1.00 96.81 80 LEU A O 1
ATOM 651 N N . THR A 1 81 ? -18.703 -5.952 10.222 1.00 97.19 81 THR A N 1
ATOM 652 C CA . THR A 1 81 ? -18.653 -7.313 9.671 1.00 97.19 81 THR A CA 1
ATOM 653 C C . THR A 1 81 ? -17.594 -8.193 10.341 1.00 97.19 81 THR A C 1
ATOM 655 O O . THR A 1 81 ? -17.263 -9.251 9.808 1.00 97.19 81 THR A O 1
ATOM 658 N N . LEU A 1 82 ? -17.045 -7.769 11.489 1.00 94.56 82 LEU A N 1
ATOM 659 C CA . LEU A 1 82 ? -16.012 -8.495 12.245 1.00 94.56 82 LEU A CA 1
ATOM 660 C C . LEU A 1 82 ? -14.788 -8.892 11.393 1.00 94.56 82 LEU A C 1
ATOM 662 O O . LEU A 1 82 ? -14.228 -9.975 11.527 1.00 94.56 82 LEU A O 1
ATOM 666 N N . GLY A 1 83 ? -14.377 -8.002 10.494 1.00 91.31 83 GLY A N 1
ATOM 667 C CA . GLY A 1 83 ? -13.198 -8.133 9.641 1.00 91.31 83 GLY A CA 1
ATOM 668 C C . GLY A 1 83 ? -13.480 -8.652 8.232 1.00 91.31 83 GLY A C 1
ATOM 669 O O . GLY A 1 83 ? -12.626 -8.490 7.365 1.00 91.31 83 GLY A O 1
ATOM 670 N N . LEU A 1 84 ? -14.667 -9.196 7.936 1.00 94.81 84 LEU A N 1
ATOM 671 C CA . LEU A 1 84 ? -14.968 -9.719 6.592 1.00 94.81 84 LEU A CA 1
ATOM 672 C C . LEU A 1 84 ? -14.910 -8.628 5.513 1.00 94.81 84 LEU A C 1
ATOM 674 O O . LEU A 1 84 ? -14.406 -8.860 4.415 1.00 94.81 84 LEU A O 1
ATOM 678 N N . GLY A 1 85 ? -15.356 -7.414 5.841 1.00 96.19 85 GLY A N 1
ATOM 679 C CA . GLY A 1 85 ? -15.258 -6.243 4.971 1.00 96.19 85 GLY A CA 1
ATOM 680 C C . GLY A 1 85 ? -13.827 -5.935 4.528 1.00 96.19 85 GLY A C 1
ATOM 681 O O . GLY A 1 85 ? -13.626 -5.475 3.405 1.00 96.19 85 GLY A O 1
ATOM 682 N N . TYR A 1 86 ? -12.829 -6.262 5.353 1.00 95.25 86 TYR A N 1
ATOM 683 C CA . TYR A 1 86 ? -11.426 -6.001 5.046 1.00 95.25 86 TYR A CA 1
ATOM 684 C C . TYR A 1 86 ? -10.934 -6.841 3.859 1.00 95.25 86 TYR A C 1
ATOM 686 O O . TYR A 1 86 ? -10.147 -6.364 3.042 1.00 95.25 86 TYR A O 1
ATOM 694 N N . ALA A 1 87 ? -11.444 -8.068 3.703 1.00 95.19 87 ALA A N 1
ATOM 695 C CA . ALA A 1 87 ? -11.109 -8.906 2.555 1.00 95.19 87 ALA A CA 1
ATOM 696 C C . ALA A 1 87 ? -11.549 -8.242 1.239 1.00 95.19 87 ALA A C 1
ATOM 698 O O . ALA A 1 87 ? -10.757 -8.134 0.305 1.00 95.19 87 ALA A O 1
ATOM 699 N N . PHE A 1 88 ? -12.780 -7.725 1.178 1.00 95.88 88 PHE A N 1
ATOM 700 C CA . PHE A 1 88 ? -13.288 -6.998 0.008 1.00 95.88 88 PHE A CA 1
ATOM 701 C C . PHE A 1 88 ? -12.557 -5.675 -0.211 1.00 95.88 88 PHE A C 1
ATOM 703 O O . PHE A 1 88 ? -12.221 -5.329 -1.346 1.00 95.88 88 PHE A O 1
ATOM 710 N N . TYR A 1 89 ? -12.284 -4.955 0.875 1.00 95.00 89 TYR A N 1
ATOM 711 C CA . TYR A 1 89 ? -11.519 -3.718 0.854 1.00 95.00 89 TYR A CA 1
ATOM 712 C C . TYR A 1 89 ? -10.164 -3.899 0.165 1.00 95.00 89 TYR A C 1
ATOM 714 O O . TYR A 1 89 ? -9.818 -3.110 -0.713 1.00 95.00 89 TYR A O 1
ATOM 722 N N . PHE A 1 90 ? -9.441 -4.977 0.481 1.00 95.50 90 PHE A N 1
ATOM 723 C CA . PHE A 1 90 ? -8.146 -5.271 -0.129 1.00 95.50 90 PHE A CA 1
ATOM 724 C C . PHE A 1 90 ? -8.224 -5.335 -1.664 1.00 95.50 90 PHE A C 1
ATOM 726 O O . PHE A 1 90 ? -7.455 -4.666 -2.356 1.00 95.50 90 PHE A O 1
ATOM 733 N N . TYR A 1 91 ? -9.205 -6.062 -2.215 1.00 95.31 91 TYR A N 1
ATOM 734 C CA . TYR A 1 91 ? -9.424 -6.131 -3.667 1.00 95.31 91 TYR A CA 1
ATOM 735 C C . TYR A 1 91 ? -9.808 -4.777 -4.271 1.00 95.31 91 TYR A C 1
ATOM 737 O O . TYR A 1 91 ? -9.379 -4.438 -5.377 1.00 95.31 91 TYR A O 1
ATOM 745 N N . LYS A 1 92 ? -10.616 -3.983 -3.560 1.00 94.25 92 LYS A N 1
ATOM 746 C CA . LYS A 1 92 ? -11.023 -2.649 -4.021 1.00 94.25 92 LYS A CA 1
ATOM 747 C C . LYS A 1 92 ? -9.838 -1.693 -4.097 1.00 94.25 92 LYS A C 1
ATOM 749 O O . LYS A 1 92 ? -9.741 -0.965 -5.085 1.00 94.25 92 LYS A O 1
ATOM 754 N N . VA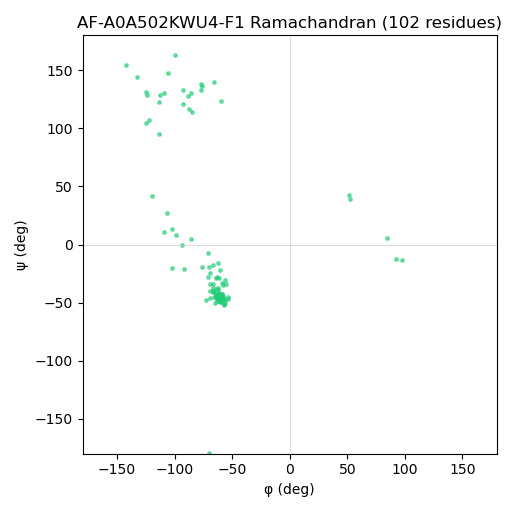L A 1 93 ? -8.939 -1.737 -3.117 1.00 94.81 93 VAL A N 1
ATOM 755 C CA . VAL A 1 93 ? -7.708 -0.940 -3.119 1.00 94.81 93 VAL A CA 1
ATOM 756 C C . VAL A 1 93 ? -6.774 -1.380 -4.240 1.00 94.81 93 VAL A C 1
ATOM 758 O O . VAL A 1 93 ? -6.301 -0.530 -4.987 1.00 94.81 93 VAL A O 1
ATOM 761 N N . TRP A 1 94 ? -6.582 -2.686 -4.433 1.00 94.88 94 TRP A N 1
ATOM 762 C CA . TRP A 1 94 ? -5.765 -3.199 -5.535 1.00 94.88 94 TRP A CA 1
ATOM 763 C C . TRP A 1 94 ? -6.273 -2.720 -6.905 1.00 94.88 94 TRP A C 1
ATOM 765 O O . TRP A 1 94 ? -5.506 -2.194 -7.712 1.00 94.88 94 TRP A O 1
ATOM 775 N N . ASN A 1 95 ? -7.586 -2.822 -7.146 1.00 94.81 95 ASN A N 1
ATOM 776 C CA . ASN A 1 95 ? -8.212 -2.311 -8.367 1.00 94.81 95 ASN A CA 1
ATOM 777 C C . ASN A 1 95 ? -8.027 -0.791 -8.512 1.00 94.81 95 ASN A C 1
ATOM 779 O O . ASN A 1 95 ? -7.672 -0.304 -9.581 1.00 94.81 95 ASN A O 1
ATOM 783 N N . TYR A 1 96 ? -8.239 -0.026 -7.437 1.00 93.69 96 TYR A N 1
ATOM 784 C CA . TYR A 1 96 ? -8.000 1.417 -7.451 1.00 93.69 96 TYR A CA 1
ATOM 785 C C . TYR A 1 96 ? -6.548 1.745 -7.820 1.00 93.69 96 TYR A C 1
ATOM 787 O O . TYR A 1 96 ? -6.322 2.603 -8.670 1.00 93.69 96 TYR A O 1
ATOM 795 N N . SER A 1 97 ? -5.574 1.035 -7.250 1.00 94.88 97 SER A N 1
ATOM 796 C CA . SER A 1 97 ? -4.164 1.277 -7.536 1.00 94.88 97 SER A CA 1
ATOM 797 C C . SER A 1 97 ? -3.767 0.941 -8.966 1.00 94.88 97 SER A C 1
ATOM 799 O O . SER A 1 97 ? -3.053 1.726 -9.586 1.00 94.88 97 SER A O 1
ATOM 801 N N . LEU A 1 98 ? -4.281 -0.156 -9.524 1.00 95.06 98 LEU A N 1
ATOM 802 C CA . LEU A 1 98 ? -4.089 -0.485 -10.938 1.00 95.06 98 LEU A CA 1
ATOM 803 C C . LEU A 1 98 ? -4.649 0.600 -11.865 1.00 95.06 98 LEU A C 1
ATOM 805 O O . LEU A 1 98 ? -3.956 1.030 -12.780 1.00 95.06 98 LEU A O 1
ATOM 809 N N . ASN A 1 99 ? -5.861 1.095 -11.595 1.00 94.69 99 ASN A N 1
ATOM 810 C CA . ASN A 1 99 ? -6.481 2.151 -12.407 1.00 94.69 99 ASN A CA 1
ATOM 811 C C . ASN A 1 99 ? -5.757 3.505 -12.306 1.00 94.69 99 ASN A C 1
ATOM 813 O O . ASN A 1 99 ? -5.958 4.366 -13.154 1.00 94.69 99 ASN A O 1
ATOM 817 N N . ASN A 1 100 ? -4.923 3.694 -11.279 1.00 94.69 100 ASN A N 1
ATOM 818 C CA . ASN A 1 100 ? -4.086 4.881 -11.088 1.00 94.69 100 ASN A CA 1
ATOM 819 C C . ASN A 1 100 ? -2.603 4.586 -11.372 1.00 94.69 100 ASN A C 1
ATOM 821 O O . ASN A 1 100 ? -1.720 5.213 -10.786 1.00 94.69 100 ASN A O 1
ATOM 825 N N . THR A 1 101 ? -2.310 3.606 -12.226 1.00 96.25 101 THR A N 1
ATOM 826 C CA . THR A 1 101 ? -0.945 3.276 -12.646 1.00 96.25 101 THR A CA 1
ATOM 827 C C . THR A 1 101 ? -0.755 3.588 -14.126 1.00 96.25 101 THR A C 1
ATOM 829 O O . THR A 1 101 ? -1.552 3.156 -14.957 1.00 96.25 101 THR A O 1
ATOM 832 N N . SER A 1 102 ? 0.301 4.332 -14.452 1.00 95.62 102 SER A N 1
ATOM 833 C CA . SER A 1 102 ? 0.762 4.568 -15.823 1.00 95.62 102 SER A CA 1
ATOM 834 C C . SER A 1 102 ? 1.932 3.643 -16.159 1.00 95.62 102 SER A C 1
ATOM 836 O O . SER A 1 102 ? 2.552 3.047 -15.275 1.00 95.62 102 SER A O 1
ATOM 838 N N . VAL A 1 103 ? 2.215 3.511 -17.453 1.00 94.00 103 VAL A N 1
ATOM 839 C CA . VAL A 1 103 ? 3.413 2.845 -17.967 1.00 94.00 103 VAL A CA 1
ATOM 840 C C . VAL A 1 103 ? 4.268 3.912 -18.637 1.00 94.00 103 VAL A C 1
ATOM 842 O O . VAL A 1 103 ? 3.779 4.594 -19.541 1.00 94.00 103 VAL A O 1
ATOM 845 N N . GLU A 1 104 ? 5.508 4.047 -18.181 1.00 86.56 104 GLU A N 1
ATOM 846 C CA . GLU A 1 104 ? 6.488 5.054 -18.610 1.00 86.56 104 GLU A CA 1
ATOM 847 C C . GLU A 1 104 ? 7.712 4.405 -19.263 1.00 86.56 104 GLU A C 1
ATOM 849 O O . GLU A 1 104 ? 8.184 3.351 -18.770 1.00 86.56 104 GLU A O 1
#

Secondary structure (DSSP, 8-state):
-EEEE---HHHHHHHHHHHHHHHHHTTTGGGGTHHHHHHHHHHTTEEEE-TTS-EEEEEE---SSTTHHHHHHHHHHHHHTTTHHHHHHHHHHHHHHHHTEEE-

InterPro domains:
  IPR046515 Protein of unknown function DUF6693 [PF20403] (3-103)

Solvent-accessible surface area (backbone atoms only — not comparable to full-atom values): 5608 Å² total; per-residue (Å²): 105,49,80,48,70,68,76,56,70,67,58,53,51,52,51,50,54,53,51,52,52,44,18,62,81,50,75,49,60,43,56,71,45,42,48,46,52,52,40,42,58,52,40,53,38,22,28,40,29,44,86,86,66,51,78,28,43,29,48,46,69,61,55,75,67,80,47,52,68,60,47,52,54,43,49,52,45,11,61,80,49,78,48,58,36,45,62,57,44,43,56,51,40,41,53,53,34,57,76,38,42,49,77,88

Organism: NCBI:txid2491017

Mean predicted aligned error: 3.46 Å

pLDDT: mean 93.71, std 4.71, range [67.31, 98.25]